Protein AF-A0A963PW07-F1 (afdb_monomer)

pLDDT: mean 88.19, std 9.07, range [43.84, 97.56]

Mean predicted aligned error: 6.06 Å

Secondary structure (DSSP, 8-state):
---SEE-HHHHHHHHTTSS-TT-TT--EEE--B-TTS-B--EE----S---TT-HHHHHHHHHHHHHHHHHHHHHHHHHSTT-TT-------SSPPPS-S-----SS---HHHHHTT---TT----------SS---

Foldseek 3Di:
DDFQKDDVLVVVCCVVVLDPVVQNQFIGG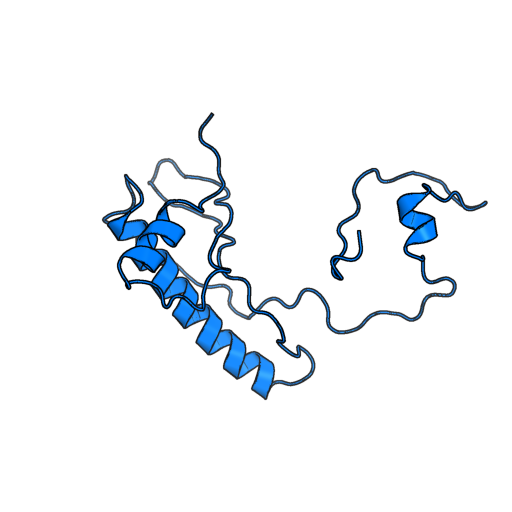FDDQDPVRDRDDTDGHDDPDQAPVDVVSQVVVFVVRVVVVVSSLVSCLVRPPSSVVPDDPDDPPGDDDPDHDDDPDPDDDDPCCVVVVNDDPPDPDDDPDDDDPVPPD

Sequence (137 aa):
MFSPFLKKPFAQAIRDGVIPAHLNTIAGTWGAIHDTGELTYMNLVHLAGCDGTDPDSMTRFEIEGRRQAMLAVEALRRYTPGCAGARLRNFGMTIGIRDTRKIDAAYNMTEHDVREQARFDDSVGIYPEFIDGYGVL

Radius of gyration: 19.1 Å; Cα contacts (8 Å, |Δi|>4): 123; chains: 1; bounding box: 45×34×46 Å

Solvent-accessible surface area (backbone atoms only — not comparable to full-atom values): 9035 Å² total; per-residue (Å²): 133,86,74,53,66,47,44,69,33,44,56,49,24,32,75,73,61,72,36,62,73,88,63,75,56,51,36,36,39,52,71,50,74,46,98,89,71,46,75,78,38,74,57,35,80,67,81,82,89,66,46,74,86,41,70,68,43,44,53,55,49,40,55,49,50,54,53,50,48,53,47,49,53,51,24,35,30,77,57,35,89,92,23,66,82,66,74,88,86,78,75,74,95,62,77,86,76,92,72,78,83,79,82,88,54,102,71,73,86,48,71,63,42,64,76,68,64,64,83,60,100,82,63,88,77,85,77,96,76,84,85,66,91,80,66,82,119

Structure (mmCIF, N/CA/C/O backbone):
data_AF-A0A963PW07-F1
#
_entry.id   AF-A0A963PW07-F1
#
loop_
_atom_site.group_PDB
_atom_site.id
_atom_site.type_symbol
_atom_site.label_atom_id
_atom_site.label_alt_id
_atom_site.label_comp_id
_atom_site.label_asym_id
_atom_site.label_entity_id
_atom_site.label_seq_id
_atom_site.pdbx_PDB_ins_code
_atom_site.Cartn_x
_atom_site.Cartn_y
_atom_site.Cartn_z
_atom_site.occupancy
_atom_site.B_iso_or_equiv
_atom_site.auth_seq_id
_atom_site.auth_comp_id
_atom_site.auth_asym_id
_atom_site.auth_atom_id
_atom_site.pdbx_PDB_model_num
ATOM 1 N N . MET A 1 1 ? 11.073 10.727 21.968 1.00 43.84 1 MET A N 1
ATOM 2 C CA . MET A 1 1 ? 10.468 10.981 20.643 1.00 43.84 1 MET A CA 1
ATOM 3 C C . MET A 1 1 ? 9.381 9.938 20.433 1.00 43.84 1 MET A C 1
ATOM 5 O O . MET A 1 1 ? 9.677 8.758 20.581 1.00 43.84 1 MET A O 1
ATOM 9 N N . PHE A 1 2 ? 8.126 10.338 20.214 1.00 64.00 2 PHE A N 1
ATOM 10 C CA . PHE A 1 2 ? 7.072 9.376 19.876 1.00 64.00 2 PHE A CA 1
ATOM 11 C C . PHE A 1 2 ? 7.374 8.803 18.490 1.00 64.00 2 PHE A C 1
ATOM 13 O O . PHE A 1 2 ? 7.652 9.560 17.565 1.00 64.00 2 PHE A O 1
ATOM 20 N N . SER A 1 3 ? 7.379 7.477 18.356 1.00 74.69 3 SER A N 1
ATOM 21 C CA . SER A 1 3 ? 7.538 6.861 17.040 1.00 74.69 3 SER A CA 1
ATOM 22 C C . SER A 1 3 ? 6.294 7.163 16.197 1.00 74.69 3 SER A C 1
ATOM 24 O O . SER A 1 3 ? 5.181 6.942 16.686 1.00 74.69 3 SER A O 1
ATOM 26 N N . PRO A 1 4 ? 6.449 7.618 14.942 1.00 80.50 4 PRO A N 1
ATOM 27 C CA . PRO A 1 4 ? 5.319 7.793 14.037 1.00 80.50 4 PRO A CA 1
ATOM 28 C C . PRO A 1 4 ? 4.731 6.452 13.570 1.00 80.50 4 PRO A C 1
ATOM 30 O O . PRO A 1 4 ? 3.681 6.428 12.935 1.00 80.50 4 PRO A O 1
ATOM 33 N N . PHE A 1 5 ? 5.390 5.327 13.869 1.00 86.12 5 PHE A N 1
ATOM 34 C CA . PHE A 1 5 ? 4.979 4.001 13.426 1.00 86.12 5 PHE A CA 1
ATOM 35 C C . PHE A 1 5 ? 3.949 3.354 14.367 1.00 86.12 5 PHE A C 1
ATOM 37 O O . PHE A 1 5 ? 4.190 3.111 15.552 1.00 86.12 5 PHE A O 1
ATOM 44 N N . LEU A 1 6 ? 2.794 3.019 13.803 1.00 87.50 6 LEU A N 1
ATOM 45 C CA . LEU A 1 6 ? 1.641 2.406 14.443 1.00 87.50 6 LEU A CA 1
ATOM 46 C C . LEU A 1 6 ? 1.596 0.915 14.102 1.00 87.50 6 LEU A C 1
ATOM 48 O O . LEU A 1 6 ? 1.244 0.515 12.995 1.00 87.50 6 LEU A O 1
ATOM 52 N N . LYS A 1 7 ? 1.921 0.086 15.096 1.00 91.31 7 LYS A N 1
ATOM 53 C CA . LYS A 1 7 ? 1.774 -1.381 15.034 1.00 91.31 7 LYS A CA 1
ATOM 54 C C . LYS A 1 7 ? 1.042 -1.948 16.243 1.00 91.31 7 LYS A C 1
ATOM 56 O O . LYS A 1 7 ? 0.215 -2.843 16.106 1.00 91.31 7 LYS A O 1
ATOM 61 N N . LYS A 1 8 ? 1.318 -1.412 17.438 1.00 92.25 8 LYS A N 1
ATOM 62 C CA . LYS A 1 8 ? 0.717 -1.883 18.698 1.00 92.25 8 LYS A CA 1
ATOM 63 C C . LYS A 1 8 ? -0.824 -1.848 18.687 1.00 92.25 8 LYS A C 1
ATOM 65 O O . LYS A 1 8 ? -1.396 -2.867 19.073 1.00 92.25 8 LYS A O 1
ATOM 70 N N . PRO A 1 9 ? -1.490 -0.770 18.214 1.00 93.31 9 PRO A N 1
ATOM 71 C CA . PRO A 1 9 ? -2.954 -0.713 18.175 1.00 93.31 9 PRO A CA 1
ATOM 72 C C . PRO A 1 9 ? -3.562 -1.805 17.289 1.00 93.31 9 PRO A C 1
ATOM 74 O O . PRO A 1 9 ? -4.477 -2.504 17.710 1.00 93.31 9 PRO A O 1
ATOM 77 N N . PHE A 1 10 ? -3.005 -2.017 16.094 1.00 95.12 10 PHE A N 1
ATOM 78 C CA . PHE A 1 10 ? -3.504 -3.024 15.152 1.00 95.12 10 PHE A CA 1
ATOM 79 C C . PHE A 1 10 ? -3.244 -4.450 15.639 1.00 95.12 10 PHE A C 1
ATOM 81 O O . PHE A 1 10 ? -4.120 -5.302 15.546 1.00 95.12 10 PHE A O 1
ATOM 88 N N . ALA A 1 11 ? -2.084 -4.703 16.252 1.00 94.44 11 ALA A N 1
ATOM 89 C CA . ALA A 1 11 ? -1.798 -5.998 16.861 1.00 94.44 11 ALA A CA 1
ATOM 90 C C . ALA A 1 11 ? -2.773 -6.331 18.006 1.00 94.44 11 ALA A C 1
ATOM 92 O O . ALA A 1 11 ? -3.157 -7.488 18.157 1.00 94.44 11 ALA A O 1
ATOM 93 N N . GLN A 1 12 ? -3.179 -5.338 18.807 1.00 95.19 12 GLN A N 1
ATOM 94 C CA . GLN A 1 12 ? -4.209 -5.529 19.834 1.00 95.19 12 GLN A CA 1
ATOM 95 C C . GLN A 1 12 ? -5.585 -5.768 19.206 1.00 95.19 12 GLN A C 1
ATOM 97 O O . GLN A 1 12 ? -6.268 -6.709 19.590 1.00 95.19 12 GLN A O 1
ATOM 102 N N . ALA A 1 13 ? -5.950 -4.989 1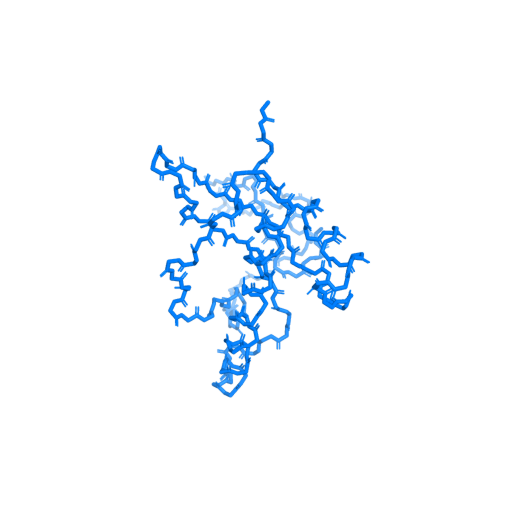8.188 1.00 96.19 13 ALA A N 1
ATOM 103 C CA . ALA A 1 13 ? -7.207 -5.161 17.468 1.00 96.19 13 ALA A CA 1
ATOM 104 C C . ALA A 1 13 ? -7.346 -6.553 16.826 1.00 96.19 13 ALA A C 1
ATOM 106 O O . ALA A 1 13 ? -8.444 -7.101 16.801 1.00 96.19 13 ALA A O 1
ATOM 107 N N . ILE A 1 14 ? -6.247 -7.144 16.345 1.00 96.19 14 ILE A N 1
ATOM 108 C CA . ILE A 1 14 ? -6.227 -8.532 15.860 1.00 96.19 14 ILE A CA 1
ATOM 109 C C . ILE A 1 14 ? -6.459 -9.522 17.008 1.00 96.19 14 ILE A C 1
ATOM 111 O O . ILE A 1 14 ? -7.287 -10.420 16.875 1.00 96.19 14 ILE A O 1
ATOM 115 N N . ARG A 1 15 ? -5.760 -9.359 18.143 1.00 96.38 15 ARG A N 1
ATOM 116 C CA . ARG A 1 15 ? -5.933 -10.233 19.321 1.00 96.38 15 ARG A CA 1
ATOM 117 C C . ARG A 1 15 ? -7.366 -10.228 19.847 1.00 96.38 15 ARG A C 1
ATOM 119 O O . ARG A 1 15 ? -7.868 -11.277 20.231 1.00 96.38 15 ARG A O 1
ATOM 126 N N . ASP A 1 16 ? -8.012 -9.069 19.817 1.00 96.94 16 ASP A N 1
ATOM 127 C CA . ASP A 1 16 ? -9.371 -8.880 20.326 1.00 96.94 16 ASP A CA 1
ATOM 128 C C . ASP A 1 16 ? -10.455 -9.193 19.275 1.00 96.94 16 ASP A C 1
ATOM 130 O O . ASP A 1 16 ? -11.642 -9.007 19.534 1.00 96.94 16 ASP A O 1
ATOM 134 N N . GLY A 1 17 ? -10.068 -9.636 18.072 1.00 95.12 17 GLY A N 1
ATOM 135 C CA . GLY A 1 17 ? -10.994 -10.009 16.998 1.00 95.12 17 GLY A CA 1
ATOM 136 C C . GLY A 1 17 ? -11.671 -8.835 16.281 1.00 95.12 17 GLY A C 1
ATOM 137 O O . GLY A 1 17 ? -12.570 -9.051 15.472 1.00 95.12 17 GLY A O 1
ATOM 138 N N . VAL A 1 18 ? -11.243 -7.595 16.535 1.00 95.31 18 VAL A N 1
ATOM 139 C CA . VAL A 1 18 ? -11.726 -6.397 15.825 1.00 95.31 18 VAL A CA 1
ATOM 140 C C . VAL A 1 18 ? -11.239 -6.397 14.376 1.00 95.31 18 VAL A C 1
ATOM 142 O O . VAL A 1 18 ? -11.984 -6.039 13.466 1.00 95.31 18 VAL A O 1
ATOM 145 N N . ILE A 1 19 ? -9.990 -6.813 14.157 1.00 95.94 19 ILE A N 1
ATOM 146 C CA . ILE A 1 19 ? -9.410 -7.015 12.828 1.00 95.94 19 ILE A CA 1
ATOM 147 C C . ILE A 1 19 ? -9.269 -8.525 12.590 1.00 95.94 19 ILE A C 1
ATOM 149 O O . ILE A 1 19 ? -8.676 -9.211 13.424 1.00 95.94 19 ILE A O 1
ATOM 153 N N . PRO A 1 20 ? -9.766 -9.065 11.461 1.00 94.44 20 PRO A N 1
ATOM 154 C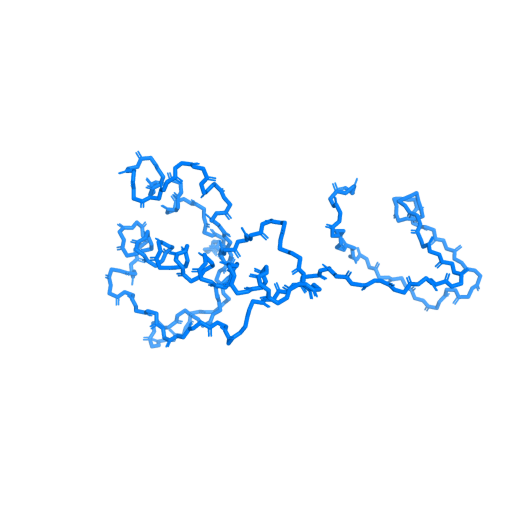 CA . PRO A 1 20 ? -9.535 -10.458 11.092 1.00 94.44 20 PRO A CA 1
ATOM 155 C C . PRO A 1 20 ? -8.044 -10.819 11.080 1.00 94.44 20 PRO A C 1
ATOM 157 O O . PRO A 1 20 ? -7.234 -10.095 10.508 1.00 94.44 20 PRO A O 1
ATOM 160 N N . ALA A 1 21 ? -7.682 -11.974 11.641 1.00 92.31 21 ALA A N 1
ATOM 161 C CA . ALA A 1 21 ? -6.281 -12.367 11.833 1.00 92.31 21 ALA A CA 1
ATOM 162 C C . ALA A 1 21 ? -5.446 -12.467 10.540 1.00 92.31 21 ALA A C 1
ATOM 164 O O . ALA A 1 21 ? -4.229 -12.304 10.586 1.00 92.31 21 ALA A O 1
ATOM 165 N N . HIS A 1 22 ? -6.087 -12.702 9.3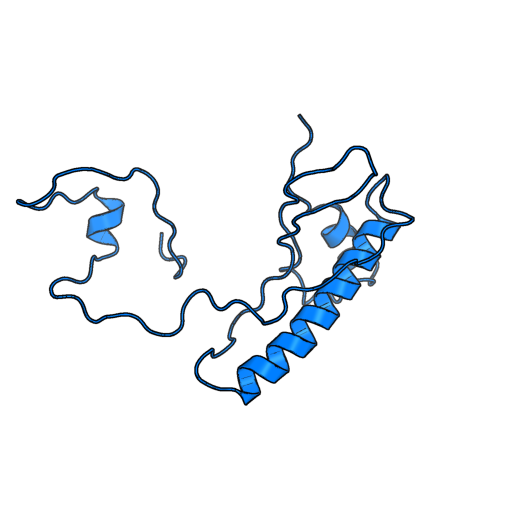90 1.00 90.69 22 HIS A N 1
ATOM 166 C CA . HIS A 1 22 ? -5.408 -12.739 8.092 1.00 90.69 22 HIS A CA 1
ATOM 167 C C . HIS A 1 22 ? -4.973 -11.348 7.591 1.00 90.69 22 HIS A C 1
ATOM 169 O O . HIS A 1 22 ? -4.137 -11.262 6.699 1.00 90.69 22 HIS A O 1
ATOM 175 N N . LEU A 1 23 ? -5.496 -10.257 8.165 1.00 89.81 23 LEU A N 1
ATOM 176 C CA . LEU A 1 23 ? -5.152 -8.873 7.812 1.00 89.81 23 LEU A CA 1
ATOM 177 C C . LEU A 1 23 ? -3.991 -8.356 8.666 1.00 89.81 23 LEU A C 1
ATOM 179 O O . LEU A 1 23 ? -4.080 -7.335 9.348 1.00 89.81 23 LEU A O 1
ATOM 183 N N . ASN A 1 24 ? -2.885 -9.091 8.647 1.00 84.50 24 ASN A N 1
ATOM 184 C CA . ASN A 1 24 ? -1.696 -8.790 9.445 1.00 84.50 24 ASN A CA 1
ATOM 185 C C . ASN A 1 24 ? -0.793 -7.699 8.831 1.00 84.50 24 ASN A C 1
ATOM 187 O O . ASN A 1 24 ? 0.225 -7.345 9.428 1.00 84.50 24 ASN A O 1
ATOM 191 N N . THR A 1 25 ? -1.174 -7.149 7.675 1.00 84.75 25 THR A N 1
ATOM 192 C CA . THR A 1 2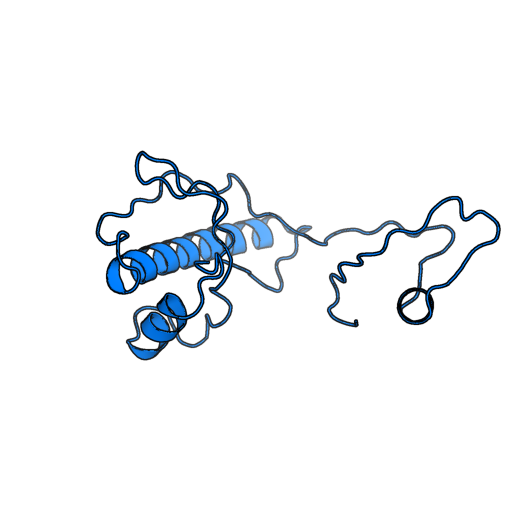5 ? -0.458 -6.081 6.962 1.00 84.75 25 THR A CA 1
ATOM 193 C C . THR A 1 25 ? -0.890 -4.673 7.373 1.00 84.75 25 THR A C 1
ATOM 195 O O . THR A 1 25 ? -0.261 -3.708 6.946 1.00 84.75 25 THR A O 1
ATOM 198 N N . ILE A 1 26 ? -1.929 -4.530 8.209 1.00 90.00 26 ILE A N 1
ATOM 199 C CA . ILE A 1 26 ? -2.393 -3.218 8.676 1.00 90.00 26 ILE A CA 1
ATOM 200 C C . ILE A 1 26 ? -1.425 -2.682 9.736 1.00 90.00 26 ILE A C 1
ATOM 202 O O . ILE A 1 26 ? -1.484 -3.041 10.914 1.00 90.00 26 ILE A O 1
ATOM 206 N N . ALA A 1 27 ? -0.512 -1.825 9.299 1.00 89.00 27 ALA A N 1
ATOM 207 C CA . ALA A 1 27 ? 0.451 -1.096 10.111 1.00 89.00 27 ALA A CA 1
ATOM 208 C C . ALA A 1 27 ? 1.047 0.033 9.269 1.00 89.00 27 ALA A C 1
ATOM 210 O O . ALA A 1 27 ? 1.011 -0.013 8.042 1.00 89.00 27 ALA A O 1
ATOM 211 N N . GLY A 1 28 ? 1.646 1.033 9.910 1.00 86.44 28 GLY A N 1
ATOM 212 C CA . GLY A 1 28 ? 2.367 2.054 9.159 1.00 86.44 28 GLY A CA 1
ATOM 213 C C . GLY A 1 28 ? 2.541 3.353 9.905 1.00 86.44 28 GLY A C 1
ATOM 214 O O . GLY A 1 28 ? 2.457 3.383 11.128 1.00 86.44 28 GLY A O 1
ATOM 215 N N . THR A 1 29 ? 2.828 4.425 9.182 1.00 84.62 29 THR A N 1
ATOM 216 C CA . THR A 1 29 ? 3.180 5.712 9.782 1.00 84.62 29 THR A CA 1
ATOM 217 C C . THR A 1 29 ? 2.063 6.735 9.652 1.00 84.62 29 THR A C 1
ATOM 219 O O . THR A 1 29 ? 1.284 6.724 8.693 1.00 84.62 29 THR A O 1
ATOM 222 N N . TRP A 1 30 ? 1.997 7.636 10.630 1.00 83.62 30 TRP A N 1
ATOM 223 C CA . TRP A 1 30 ? 1.318 8.918 10.474 1.00 83.62 30 TRP A CA 1
ATOM 224 C C . TRP A 1 30 ? 2.344 10.011 10.148 1.00 83.62 30 TRP A C 1
ATOM 226 O O . TRP A 1 30 ? 3.479 9.956 10.617 1.00 83.62 30 TRP A O 1
ATOM 236 N N . GLY A 1 31 ? 1.956 10.967 9.302 1.00 79.50 31 GLY A N 1
ATOM 237 C CA . GLY A 1 31 ? 2.825 12.048 8.836 1.00 79.50 31 GLY A CA 1
ATOM 238 C C . GLY A 1 31 ? 2.933 13.187 9.844 1.00 79.50 31 GLY A C 1
ATOM 239 O O . GLY A 1 31 ? 3.957 13.345 10.499 1.00 79.50 31 GLY A O 1
ATOM 240 N N . ALA A 1 32 ? 1.870 13.980 9.976 1.00 81.50 32 ALA A N 1
ATOM 241 C CA . ALA A 1 32 ? 1.811 15.100 10.908 1.00 81.50 32 ALA A CA 1
ATOM 242 C C . ALA A 1 32 ? 0.518 15.067 11.730 1.00 81.50 32 ALA A C 1
ATOM 244 O O . ALA A 1 32 ? -0.515 14.573 11.267 1.00 81.50 32 ALA A O 1
ATOM 245 N N . ILE A 1 33 ? 0.605 15.609 12.946 1.00 83.69 33 ILE A N 1
ATOM 246 C CA . ILE A 1 33 ? -0.540 15.960 13.784 1.00 83.69 33 ILE A CA 1
ATOM 247 C C . ILE A 1 33 ? -0.632 17.478 13.762 1.00 83.69 33 ILE A C 1
ATOM 249 O O . ILE A 1 33 ? 0.342 18.156 14.083 1.00 83.69 33 ILE A O 1
ATOM 253 N N . HIS A 1 34 ? -1.782 17.997 13.354 1.00 83.94 34 HIS A N 1
ATOM 254 C CA . HIS A 1 34 ? -2.062 19.423 13.433 1.00 83.94 34 HIS A CA 1
ATOM 255 C C . HIS A 1 34 ? -2.558 19.787 14.839 1.00 83.94 34 HIS A C 1
ATOM 257 O O . HIS A 1 34 ? -3.165 18.950 15.510 1.00 83.94 34 HIS A O 1
ATOM 263 N N . ASP A 1 35 ? -2.386 21.039 15.266 1.00 84.00 35 ASP A N 1
ATOM 264 C CA . ASP A 1 35 ? -2.829 21.512 16.592 1.00 84.00 35 ASP A CA 1
ATOM 265 C C . ASP A 1 35 ? -4.349 21.382 16.799 1.00 84.00 35 ASP A C 1
ATOM 267 O O . ASP A 1 35 ? -4.843 21.311 17.921 1.00 84.00 35 ASP A O 1
ATOM 271 N N . THR A 1 36 ? -5.101 21.284 15.701 1.00 84.94 36 THR A N 1
ATOM 272 C CA . THR A 1 36 ? -6.544 20.998 15.692 1.00 84.94 36 THR A CA 1
ATOM 273 C C . THR A 1 36 ? -6.881 19.522 15.954 1.00 84.94 36 THR A C 1
ATOM 275 O O . THR A 1 36 ? -8.057 19.166 16.000 1.00 84.94 36 THR A O 1
ATOM 278 N N . GLY A 1 37 ? -5.878 18.654 16.132 1.00 83.56 37 GLY A N 1
ATOM 279 C CA . GLY A 1 37 ? -6.024 17.218 16.396 1.00 83.56 37 GLY A CA 1
ATOM 280 C C . GLY A 1 37 ? -6.123 16.338 15.144 1.00 83.56 37 GLY A C 1
ATOM 281 O O . GLY A 1 37 ? -6.430 15.151 15.248 1.00 83.56 37 GLY A O 1
ATOM 282 N N . GLU A 1 38 ? -5.882 16.894 13.954 1.00 85.81 38 GLU A N 1
ATOM 283 C CA . GLU A 1 38 ? -5.978 16.166 12.685 1.00 85.81 38 GLU A CA 1
ATOM 284 C C . GLU A 1 38 ? -4.709 15.358 12.382 1.00 85.81 38 GLU A C 1
ATOM 286 O O . GLU A 1 38 ? -3.603 15.896 12.391 1.00 85.81 38 GLU A O 1
ATOM 291 N N . LEU A 1 39 ? -4.884 14.079 12.037 1.00 86.38 39 LEU A N 1
ATOM 292 C CA . LEU A 1 39 ? -3.848 13.209 11.471 1.00 86.38 39 LEU A CA 1
ATOM 293 C C . LEU A 1 39 ? -3.938 13.282 9.940 1.00 86.38 39 LEU A C 1
ATOM 295 O O . LEU A 1 39 ? -4.866 12.733 9.348 1.00 86.38 39 LEU A O 1
ATOM 299 N N . THR A 1 40 ? -3.011 13.985 9.289 1.00 80.00 40 THR A N 1
ATOM 300 C CA . THR A 1 40 ? -3.197 14.424 7.888 1.00 80.00 40 THR A CA 1
ATOM 301 C C . THR A 1 40 ? -2.711 13.436 6.828 1.00 80.00 40 THR A C 1
ATOM 303 O O . THR A 1 40 ? -3.122 13.527 5.673 1.00 80.00 40 THR A O 1
ATOM 306 N N . TYR A 1 41 ? -1.871 12.468 7.195 1.00 78.94 41 TYR A N 1
ATOM 307 C CA . TYR A 1 41 ? -1.325 11.482 6.263 1.00 78.94 41 TYR A CA 1
ATOM 308 C C . TYR A 1 41 ? -1.113 10.157 6.983 1.00 78.94 41 TYR A C 1
ATOM 310 O O . TYR A 1 41 ? -0.287 10.083 7.888 1.00 78.94 41 TYR A O 1
ATOM 318 N N . MET A 1 42 ? -1.871 9.122 6.622 1.00 86.88 42 MET A N 1
ATOM 319 C CA . MET A 1 42 ? -1.754 7.795 7.225 1.00 86.88 42 MET A CA 1
ATOM 320 C C . MET A 1 42 ? -1.572 6.748 6.133 1.00 86.88 42 MET A C 1
ATOM 322 O O . MET A 1 42 ? -2.465 6.538 5.314 1.00 86.88 42 MET A O 1
ATOM 326 N N . ASN A 1 43 ? -0.426 6.072 6.137 1.00 87.88 43 ASN A N 1
ATOM 327 C CA . ASN A 1 43 ? -0.131 4.993 5.200 1.00 87.88 43 ASN A CA 1
ATOM 328 C C . ASN A 1 43 ? -0.179 3.662 5.950 1.00 87.88 43 ASN A C 1
ATOM 330 O O . ASN A 1 43 ? 0.841 3.226 6.468 1.00 87.88 43 ASN A O 1
ATOM 334 N N . LEU A 1 44 ? -1.378 3.090 6.104 1.00 90.69 44 LEU A N 1
ATOM 335 C CA . LEU A 1 44 ? -1.628 1.961 7.019 1.00 90.69 44 LEU A CA 1
ATOM 336 C C . LEU A 1 44 ? -2.032 0.661 6.327 1.00 90.69 44 LEU A C 1
ATOM 338 O O . LEU A 1 44 ? -1.937 -0.401 6.931 1.00 90.69 44 LEU A O 1
ATOM 342 N N . VAL A 1 45 ? -2.587 0.757 5.120 1.00 91.69 45 VAL A N 1
ATOM 343 C CA . VAL A 1 45 ? -3.212 -0.368 4.422 1.00 91.69 45 VAL A CA 1
ATOM 344 C C . VAL A 1 45 ? -2.366 -0.701 3.208 1.00 91.69 45 VAL A C 1
ATOM 346 O O . VAL A 1 45 ? -2.172 0.135 2.327 1.00 91.69 45 VAL A O 1
ATOM 349 N N . HIS A 1 46 ? -1.883 -1.937 3.168 1.00 90.12 46 HIS A N 1
ATOM 350 C CA . HIS A 1 46 ? -1.164 -2.494 2.036 1.00 90.12 46 HIS A CA 1
ATOM 351 C C . HIS A 1 46 ? -1.901 -3.736 1.542 1.00 90.12 46 HIS A C 1
ATOM 353 O O . HIS A 1 46 ? -2.154 -4.663 2.317 1.00 90.12 46 HIS A O 1
ATOM 359 N N . LEU A 1 47 ? -2.217 -3.749 0.248 1.00 90.81 47 LEU A N 1
ATOM 360 C CA . LEU A 1 47 ? -2.889 -4.853 -0.423 1.00 90.81 47 LEU A CA 1
ATOM 361 C C . LEU A 1 47 ? -1.948 -5.446 -1.470 1.00 90.81 47 LEU A C 1
ATOM 363 O O . LEU A 1 47 ? -1.461 -4.727 -2.341 1.00 90.81 47 LEU A O 1
ATOM 367 N N . ALA A 1 48 ? -1.708 -6.751 -1.383 1.00 89.38 48 ALA A N 1
ATOM 368 C CA . ALA A 1 48 ? -0.881 -7.480 -2.336 1.00 89.38 48 ALA A CA 1
ATOM 369 C C . ALA A 1 48 ? -1.727 -8.049 -3.486 1.00 89.38 48 ALA A C 1
ATOM 371 O O . ALA A 1 48 ? -2.889 -8.398 -3.288 1.00 89.38 48 ALA A O 1
ATOM 372 N N . GLY A 1 49 ? -1.125 -8.189 -4.670 1.00 89.19 49 GLY A N 1
ATOM 373 C CA . GLY A 1 49 ? -1.740 -8.881 -5.810 1.00 89.19 49 GLY A CA 1
ATOM 374 C C . GLY A 1 49 ? -2.772 -8.069 -6.598 1.00 89.19 49 GLY A C 1
ATOM 375 O O . GLY A 1 49 ? -3.512 -8.645 -7.390 1.00 89.19 49 GLY A O 1
ATOM 376 N N . CYS A 1 50 ? -2.835 -6.750 -6.398 1.00 93.06 50 CYS A N 1
ATOM 377 C CA . CYS A 1 50 ? -3.668 -5.891 -7.231 1.00 93.06 50 CYS A CA 1
ATOM 378 C C . CYS A 1 50 ? -3.033 -5.718 -8.613 1.00 93.06 50 CYS A C 1
ATOM 380 O O . CYS A 1 50 ? -2.007 -5.052 -8.748 1.00 93.06 50 CYS A O 1
ATOM 382 N N . ASP A 1 51 ? -3.672 -6.268 -9.642 1.00 93.56 51 ASP A N 1
ATOM 383 C CA . ASP A 1 51 ? -3.319 -5.990 -11.031 1.00 93.56 51 ASP A CA 1
ATOM 384 C C . ASP A 1 51 ? -3.824 -4.591 -11.418 1.00 93.56 51 ASP A C 1
ATOM 386 O O . ASP A 1 51 ? -5.029 -4.361 -11.496 1.00 93.56 51 ASP A O 1
ATOM 390 N N . GLY A 1 52 ? -2.902 -3.644 -11.622 1.00 93.44 52 GLY A N 1
ATOM 391 C CA . GLY A 1 52 ? -3.211 -2.280 -12.074 1.00 93.44 52 GLY A CA 1
ATOM 392 C C . GLY A 1 52 ? -3.401 -2.146 -13.591 1.00 93.44 52 GLY A C 1
ATOM 393 O O . GLY A 1 52 ? -3.428 -1.031 -14.123 1.00 93.44 52 GLY A O 1
ATOM 394 N N . THR A 1 53 ? -3.453 -3.264 -14.312 1.00 94.06 53 THR A N 1
ATOM 395 C CA . THR A 1 53 ? -3.799 -3.336 -15.735 1.00 94.06 53 THR A CA 1
ATOM 396 C C . THR A 1 53 ? -5.233 -3.811 -15.973 1.00 94.06 53 THR A C 1
ATOM 398 O O . THR A 1 53 ? -5.781 -3.533 -17.039 1.00 94.06 53 THR A O 1
ATOM 401 N N . ASP A 1 54 ? -5.855 -4.422 -14.962 1.00 95.50 54 ASP A N 1
ATOM 402 C CA . ASP A 1 54 ? -7.240 -4.892 -14.969 1.00 95.50 54 ASP A CA 1
ATOM 403 C C . ASP A 1 54 ? -8.153 -3.939 -14.159 1.00 95.50 54 ASP A C 1
ATOM 405 O O . ASP A 1 54 ? -7.996 -3.818 -12.938 1.00 95.50 54 ASP A O 1
ATOM 409 N N . PRO A 1 55 ? -9.135 -3.263 -14.788 1.00 95.31 55 PRO A N 1
ATOM 410 C CA . PRO A 1 55 ? -10.057 -2.374 -14.079 1.00 95.31 55 PRO A CA 1
ATOM 411 C C . PRO A 1 55 ? -10.955 -3.102 -13.064 1.00 95.31 55 PRO A C 1
ATOM 413 O O . PRO A 1 55 ? -11.327 -2.508 -12.044 1.00 95.31 55 PRO A O 1
ATOM 416 N N . ASP A 1 56 ? -11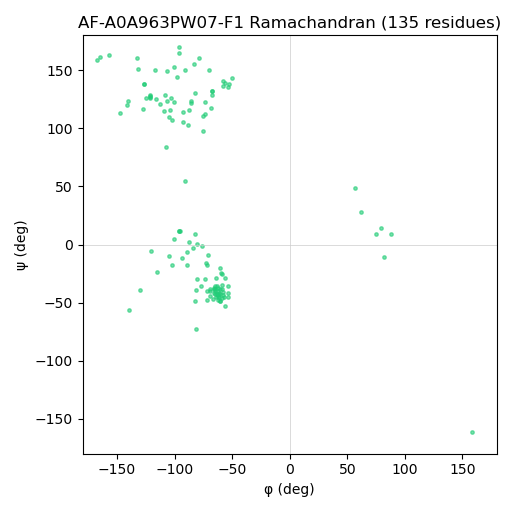.278 -4.380 -13.283 1.00 97.56 56 ASP A N 1
ATOM 417 C CA . ASP A 1 56 ? -12.082 -5.148 -12.331 1.00 97.56 56 ASP A CA 1
ATOM 418 C C . ASP A 1 56 ? -11.260 -5.463 -11.078 1.00 97.56 56 ASP A C 1
ATOM 420 O O . ASP A 1 56 ? -11.759 -5.358 -9.953 1.00 97.56 56 ASP A O 1
ATOM 424 N N . SER A 1 57 ? -9.977 -5.795 -11.252 1.00 96.31 57 SER A N 1
ATOM 425 C CA . SER A 1 57 ? -9.004 -5.899 -10.162 1.00 96.31 57 SER A CA 1
ATOM 426 C C . SER A 1 57 ? -8.920 -4.599 -9.375 1.00 96.31 57 SER A C 1
ATOM 428 O O . SER A 1 57 ? -9.168 -4.614 -8.167 1.00 96.31 57 SER A O 1
ATOM 430 N N . MET A 1 58 ? -8.691 -3.464 -10.039 1.00 95.81 58 MET A N 1
ATOM 431 C CA . MET A 1 58 ? -8.647 -2.166 -9.361 1.00 95.81 58 MET A CA 1
ATOM 432 C C . MET A 1 58 ? -9.908 -1.899 -8.530 1.00 95.81 58 MET A C 1
ATOM 434 O O . MET A 1 58 ? -9.809 -1.526 -7.363 1.00 95.81 58 MET A O 1
ATOM 438 N N . THR A 1 59 ? -11.089 -2.173 -9.088 1.00 96.69 59 THR A N 1
ATOM 439 C CA . THR A 1 59 ? -12.372 -1.978 -8.398 1.00 96.69 59 THR A CA 1
ATOM 440 C C . THR A 1 59 ? -12.486 -2.849 -7.144 1.00 96.69 59 THR A C 1
ATOM 442 O O . THR A 1 59 ? -12.835 -2.355 -6.067 1.00 96.69 59 THR A O 1
ATOM 445 N N . ARG A 1 60 ? -12.156 -4.146 -7.246 1.00 97.31 60 ARG A N 1
ATOM 446 C CA . ARG A 1 60 ? -12.174 -5.072 -6.098 1.00 97.31 60 ARG A CA 1
ATOM 447 C C . ARG A 1 60 ? -11.249 -4.592 -4.980 1.00 97.31 60 ARG A C 1
ATOM 449 O O . ARG A 1 60 ? -11.642 -4.577 -3.813 1.00 97.31 60 ARG A O 1
ATOM 456 N N . PHE A 1 61 ? -10.036 -4.184 -5.339 1.00 96.31 61 PHE A N 1
ATOM 457 C CA . PHE A 1 61 ? -9.028 -3.750 -4.380 1.00 96.31 61 PHE A CA 1
ATOM 458 C C . PHE A 1 61 ? -9.324 -2.370 -3.779 1.00 96.31 61 PHE A C 1
ATOM 460 O O . PHE A 1 61 ? -9.012 -2.146 -2.611 1.00 96.31 61 PHE A O 1
ATOM 467 N N . GLU A 1 62 ? -9.988 -1.465 -4.498 1.00 95.94 62 GLU A N 1
ATOM 468 C CA . GLU A 1 62 ? -10.477 -0.206 -3.923 1.00 95.94 62 GLU A CA 1
ATOM 469 C C . GLU A 1 62 ? -11.539 -0.435 -2.846 1.00 95.94 62 GLU A C 1
ATOM 471 O O . GLU A 1 62 ? -11.470 0.165 -1.767 1.00 95.94 62 GLU A O 1
ATOM 476 N N . ILE A 1 63 ? -12.501 -1.325 -3.109 1.00 96.56 63 ILE A N 1
ATOM 477 C CA . ILE A 1 63 ? -13.539 -1.693 -2.138 1.00 96.56 63 ILE A CA 1
ATOM 478 C C . ILE A 1 63 ? -12.893 -2.308 -0.892 1.00 96.56 63 ILE A C 1
ATOM 480 O O . ILE A 1 63 ? -13.177 -1.886 0.233 1.00 96.56 63 ILE A O 1
ATOM 484 N N . GLU A 1 64 ? -11.982 -3.263 -1.087 1.00 95.88 64 GLU A N 1
ATOM 485 C CA . GLU A 1 64 ? -11.289 -3.932 0.012 1.00 95.88 64 GLU A CA 1
ATOM 486 C C . GLU A 1 64 ? -10.395 -2.969 0.807 1.00 95.88 64 GLU A C 1
ATOM 488 O O . GLU A 1 64 ? -10.427 -2.962 2.038 1.00 95.88 64 GLU A O 1
ATOM 493 N N . GLY A 1 65 ? -9.659 -2.084 0.133 1.00 94.94 65 GLY A N 1
ATOM 494 C CA . GLY A 1 65 ? -8.818 -1.080 0.782 1.00 94.94 65 GLY A CA 1
ATOM 495 C C . GLY A 1 65 ? -9.616 -0.126 1.661 1.00 94.94 65 GLY A C 1
ATOM 496 O O . GLY A 1 65 ? -9.228 0.137 2.802 1.00 94.94 65 GLY A O 1
ATOM 497 N N . ARG A 1 66 ? -10.780 0.335 1.185 1.00 95.38 66 ARG A N 1
ATOM 498 C CA . ARG A 1 66 ? -11.693 1.169 1.984 1.00 95.38 66 ARG A CA 1
ATOM 499 C C . ARG A 1 66 ? -12.244 0.403 3.184 1.00 95.38 66 ARG A C 1
ATOM 501 O O . ARG A 1 66 ? -12.301 0.959 4.281 1.00 95.38 66 ARG A O 1
ATOM 508 N N . ARG A 1 67 ? -12.580 -0.882 3.020 1.00 95.69 67 ARG A N 1
ATOM 509 C CA . ARG A 1 67 ? -13.017 -1.750 4.125 1.00 95.69 67 ARG A CA 1
ATOM 510 C C . ARG A 1 67 ? -11.930 -1.891 5.198 1.00 95.69 67 ARG A C 1
ATOM 512 O O . ARG A 1 67 ? -12.215 -1.690 6.379 1.00 95.69 67 ARG A O 1
ATOM 519 N N . GLN A 1 68 ? -10.687 -2.181 4.809 1.00 95.88 68 GLN A N 1
ATOM 520 C CA . GLN A 1 68 ? -9.560 -2.296 5.744 1.00 95.88 68 GLN A CA 1
ATOM 521 C C . GLN A 1 68 ? -9.213 -0.967 6.417 1.00 95.88 68 GLN A C 1
ATOM 523 O O . GLN A 1 68 ? -8.910 -0.936 7.607 1.00 95.88 68 GLN A O 1
ATOM 528 N N . ALA A 1 69 ? -9.310 0.148 5.698 1.00 94.69 69 ALA A N 1
ATOM 529 C CA . ALA A 1 69 ? -9.074 1.465 6.272 1.00 94.69 69 ALA A CA 1
ATOM 530 C C . ALA A 1 69 ? -10.122 1.829 7.341 1.00 94.69 69 ALA A C 1
ATOM 532 O O . ALA A 1 69 ? -9.768 2.401 8.371 1.00 94.69 69 ALA A O 1
ATOM 533 N N . MET A 1 70 ? -11.387 1.426 7.171 1.00 95.94 70 MET A N 1
ATOM 534 C CA . MET A 1 70 ? -12.398 1.577 8.228 1.00 95.94 70 MET A CA 1
ATOM 535 C C . MET A 1 70 ? -12.082 0.730 9.467 1.00 95.94 70 MET A C 1
ATOM 537 O O . MET A 1 70 ? -12.242 1.212 10.588 1.00 95.94 70 MET A O 1
ATOM 541 N N . LEU A 1 71 ? -11.571 -0.493 9.285 1.00 96.06 71 LEU A N 1
ATOM 542 C CA . LEU A 1 71 ? -11.074 -1.313 10.397 1.00 96.06 71 LEU A CA 1
ATOM 543 C C . LEU A 1 71 ? -9.885 -0.655 11.108 1.00 96.06 71 LEU A C 1
ATOM 545 O O . LEU A 1 71 ? -9.812 -0.674 12.336 1.00 96.06 71 LEU A O 1
ATOM 549 N N . ALA A 1 72 ? -8.976 -0.034 10.353 1.00 94.75 72 ALA A N 1
ATOM 550 C CA . ALA A 1 72 ? -7.851 0.695 10.919 1.00 94.75 72 ALA A CA 1
ATOM 551 C C . ALA A 1 72 ? -8.328 1.881 11.773 1.00 94.75 72 ALA A C 1
ATOM 553 O O . ALA A 1 72 ? -7.871 2.035 12.904 1.00 94.75 72 ALA A O 1
ATOM 554 N N . VAL A 1 73 ? -9.291 2.675 11.290 1.00 94.44 73 VAL A N 1
ATOM 555 C CA . VAL A 1 73 ? -9.899 3.773 12.067 1.00 94.44 73 VAL A CA 1
ATOM 556 C C . VAL A 1 73 ? -10.526 3.254 13.362 1.00 94.44 73 VAL A C 1
ATOM 558 O O . VAL A 1 73 ? -10.332 3.851 14.420 1.00 94.44 73 VAL A O 1
ATOM 561 N N . GLU A 1 74 ? -11.237 2.129 13.306 1.00 96.06 74 GLU A N 1
ATOM 562 C CA . GLU A 1 74 ? -11.853 1.528 14.490 1.00 96.06 74 GLU A CA 1
ATOM 563 C C . GLU A 1 74 ? -10.811 1.036 15.506 1.00 96.06 74 GLU A C 1
ATOM 565 O O . GLU A 1 74 ? -10.941 1.284 16.706 1.00 96.06 74 GLU A O 1
ATOM 570 N N . ALA A 1 75 ? -9.728 0.413 15.038 1.00 95.50 75 ALA A N 1
ATOM 571 C CA . ALA A 1 75 ? -8.612 0.030 15.896 1.00 95.50 75 ALA A CA 1
ATOM 572 C C . ALA A 1 75 ? -7.958 1.252 16.563 1.00 95.50 75 ALA A C 1
ATOM 574 O O . ALA A 1 75 ? -7.657 1.217 17.756 1.00 95.50 75 ALA A O 1
ATOM 575 N N . LEU A 1 76 ? -7.778 2.356 15.832 1.00 93.62 76 LEU A N 1
ATOM 576 C CA . LEU A 1 76 ? -7.231 3.589 16.402 1.00 93.62 76 LEU A CA 1
ATOM 577 C C . LEU A 1 76 ? -8.146 4.162 17.486 1.00 93.62 76 LEU A C 1
ATOM 579 O O . LEU A 1 76 ? -7.656 4.530 18.549 1.00 93.62 76 LEU A O 1
ATOM 583 N N . ARG A 1 77 ? -9.466 4.180 17.269 1.00 95.06 77 ARG A N 1
ATOM 584 C CA . ARG A 1 77 ? -10.429 4.653 18.279 1.00 95.06 77 ARG A CA 1
ATOM 585 C C . ARG A 1 77 ? -10.352 3.879 19.586 1.00 95.06 77 ARG A C 1
ATOM 587 O O . ARG A 1 77 ? -10.453 4.480 20.652 1.00 95.06 77 ARG A O 1
ATOM 594 N N . ARG A 1 78 ? -10.183 2.560 19.504 1.00 96.12 78 ARG A N 1
ATOM 595 C CA . ARG A 1 78 ? -10.177 1.674 20.676 1.00 96.12 78 ARG A CA 1
ATOM 596 C C . ARG A 1 78 ? -8.839 1.646 21.401 1.00 96.12 78 ARG A C 1
ATOM 598 O O . ARG A 1 78 ? -8.816 1.578 22.625 1.00 96.12 78 ARG A O 1
ATOM 605 N N . TYR A 1 79 ? -7.736 1.669 20.654 1.00 94.75 79 TYR A N 1
ATOM 606 C CA . TYR A 1 79 ? -6.422 1.297 21.187 1.00 94.75 79 TYR A CA 1
ATOM 607 C C . TYR A 1 79 ? -5.366 2.402 21.099 1.00 94.75 79 TYR A C 1
ATOM 609 O O . TYR A 1 79 ? -4.267 2.223 21.627 1.00 94.75 79 TYR A O 1
ATOM 617 N N . THR A 1 80 ? -5.667 3.540 20.466 1.00 91.00 80 THR A N 1
ATOM 618 C CA . THR A 1 80 ? -4.749 4.684 20.391 1.00 91.00 80 THR A CA 1
ATOM 619 C C . THR A 1 80 ? -5.261 5.836 21.261 1.00 91.00 80 THR A C 1
ATOM 621 O O . THR A 1 80 ? -6.300 6.430 20.955 1.00 91.00 80 THR A O 1
ATOM 624 N N . PRO A 1 81 ? -4.538 6.211 22.332 1.00 88.94 81 PRO A N 1
ATOM 625 C CA . PRO A 1 81 ? -4.873 7.383 23.136 1.00 88.94 81 PRO A CA 1
ATOM 626 C C . PRO A 1 81 ? -5.017 8.647 22.278 1.00 88.94 81 PRO A C 1
ATOM 628 O O . PRO A 1 81 ? -4.242 8.871 21.352 1.00 88.94 81 PRO A O 1
ATOM 631 N N . GLY A 1 82 ? -6.032 9.463 22.569 1.00 89.12 82 GLY A N 1
ATOM 632 C CA . GLY A 1 82 ? -6.354 10.668 21.792 1.00 89.12 82 GLY A CA 1
ATOM 633 C C . GLY A 1 82 ? -7.173 10.418 20.519 1.00 89.12 82 GLY A C 1
ATOM 634 O O . GLY A 1 82 ? -7.713 11.365 19.959 1.00 89.12 82 GLY A O 1
ATOM 635 N N . CYS A 1 83 ? -7.351 9.162 20.092 1.00 91.50 83 CYS A N 1
ATOM 636 C CA . CYS A 1 83 ? -8.103 8.826 18.878 1.00 91.50 83 CYS A CA 1
ATOM 637 C C . CYS A 1 83 ? -9.542 8.352 19.132 1.00 91.50 83 CYS A C 1
ATOM 639 O O . CYS A 1 83 ? -10.221 7.998 18.173 1.00 91.50 83 CYS A O 1
ATOM 641 N N . ALA A 1 84 ? -10.049 8.358 20.371 1.00 92.88 84 ALA A N 1
ATOM 642 C CA . ALA A 1 84 ? -11.398 7.860 20.689 1.00 92.88 84 ALA A CA 1
ATOM 643 C C . ALA A 1 84 ? -12.507 8.514 19.837 1.00 92.88 84 ALA A C 1
ATOM 645 O O . ALA A 1 84 ? -13.455 7.852 19.423 1.00 92.88 84 ALA A O 1
ATOM 646 N N . GLY A 1 85 ? -12.352 9.805 19.522 1.00 91.12 85 GLY A N 1
ATOM 647 C CA . GLY A 1 85 ? -13.247 10.564 18.645 1.00 91.12 85 GLY A CA 1
ATOM 648 C C . GLY A 1 85 ? -12.788 10.665 17.187 1.00 91.12 85 GLY A C 1
ATOM 649 O O . GLY A 1 85 ? -13.335 11.485 16.455 1.00 91.12 85 GLY A O 1
ATOM 650 N N . ALA A 1 86 ? -11.783 9.894 16.754 1.00 90.94 86 ALA A N 1
ATOM 651 C CA . ALA A 1 86 ? -11.210 10.011 15.415 1.00 90.94 86 ALA A CA 1
ATOM 652 C C . ALA A 1 86 ? -12.279 9.800 14.338 1.00 90.94 86 ALA A C 1
ATOM 654 O O . ALA A 1 86 ? -13.102 8.884 14.415 1.00 90.94 86 ALA A O 1
ATOM 655 N N . ARG A 1 87 ? -12.273 10.639 13.304 1.00 90.69 87 ARG A N 1
ATOM 656 C CA . ARG A 1 87 ? -13.184 10.534 12.160 1.00 90.69 87 ARG A CA 1
ATOM 657 C C . ARG A 1 87 ? -12.356 10.526 10.894 1.00 90.69 87 ARG A C 1
ATOM 659 O O . ARG A 1 87 ? -11.400 11.284 10.767 1.00 90.69 87 ARG A O 1
ATOM 666 N N . LEU A 1 88 ? -12.740 9.666 9.963 1.00 92.31 88 LEU A N 1
ATOM 667 C CA . LEU A 1 88 ? -12.134 9.666 8.647 1.00 92.31 88 LEU A CA 1
ATOM 668 C C . LEU A 1 88 ? -12.651 10.877 7.866 1.00 92.31 88 LEU A C 1
ATOM 670 O O . LEU A 1 88 ? -13.861 11.023 7.699 1.00 92.31 88 LEU A O 1
ATOM 674 N N . ARG A 1 89 ? -11.737 11.730 7.399 1.00 91.56 89 ARG A N 1
ATOM 675 C CA . ARG A 1 89 ? -12.075 12.896 6.571 1.00 91.56 89 ARG A CA 1
ATOM 676 C C . ARG A 1 89 ? -12.254 12.523 5.103 1.00 91.56 89 ARG A C 1
ATOM 678 O O . ARG A 1 89 ? -13.234 12.932 4.496 1.00 91.56 89 ARG A O 1
ATOM 685 N N . ASN A 1 90 ? -11.305 11.780 4.538 1.00 89.50 90 ASN A N 1
ATOM 686 C CA . ASN A 1 90 ? -11.368 11.311 3.159 1.00 89.50 90 ASN A CA 1
ATOM 687 C C . ASN A 1 90 ? -10.485 10.073 2.952 1.00 89.50 90 ASN A C 1
ATOM 689 O O . ASN A 1 90 ? -9.581 9.815 3.748 1.00 89.50 90 ASN A O 1
ATOM 693 N N . PHE A 1 91 ? -10.724 9.352 1.859 1.00 89.56 91 PHE A N 1
ATOM 694 C CA . PHE A 1 91 ? -9.787 8.366 1.318 1.00 89.56 91 PHE A CA 1
ATOM 695 C C . PHE A 1 91 ? -8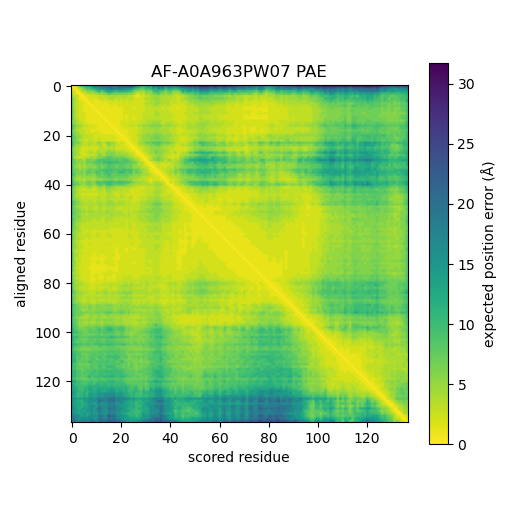.932 8.986 0.205 1.00 89.56 91 PHE A C 1
ATOM 697 O O . PHE A 1 91 ? -9.230 10.072 -0.294 1.00 89.56 91 PHE A O 1
ATOM 704 N N . GLY A 1 92 ? -7.901 8.262 -0.236 1.00 87.00 92 GLY A N 1
ATOM 705 C CA . GLY A 1 92 ? -7.376 8.475 -1.584 1.00 87.00 92 GLY A CA 1
ATOM 706 C C . GLY A 1 92 ? -8.489 8.252 -2.613 1.00 87.00 92 GLY A C 1
ATOM 707 O O . GLY A 1 92 ? -9.320 7.357 -2.442 1.00 87.00 92 GLY A O 1
ATOM 708 N N . MET A 1 93 ? -8.530 9.085 -3.655 1.00 89.56 93 MET A N 1
ATOM 709 C CA . MET A 1 93 ? -9.584 9.014 -4.676 1.00 89.56 93 MET A CA 1
ATOM 710 C C . MET A 1 93 ? -9.562 7.682 -5.432 1.00 89.56 93 MET A C 1
ATOM 712 O O . MET A 1 93 ? -10.624 7.148 -5.741 1.00 89.56 93 MET A O 1
ATOM 716 N N . THR A 1 94 ? -8.364 7.141 -5.656 1.00 90.94 94 THR A N 1
ATOM 717 C CA . THR A 1 94 ? -8.109 5.851 -6.300 1.00 90.94 94 THR A CA 1
ATOM 718 C C . THR A 1 94 ? -7.096 5.040 -5.501 1.00 90.94 94 THR A C 1
ATOM 720 O O . THR A 1 94 ? -6.335 5.587 -4.691 1.00 90.94 94 THR A O 1
ATOM 723 N N . ILE A 1 95 ? -7.068 3.727 -5.728 1.00 92.38 95 ILE A N 1
ATOM 724 C CA . ILE A 1 95 ? -5.979 2.893 -5.216 1.00 92.38 95 ILE A CA 1
ATOM 725 C C . ILE A 1 95 ? -4.661 3.240 -5.923 1.00 92.38 95 ILE A C 1
ATOM 727 O O . ILE A 1 95 ? -4.591 3.341 -7.147 1.00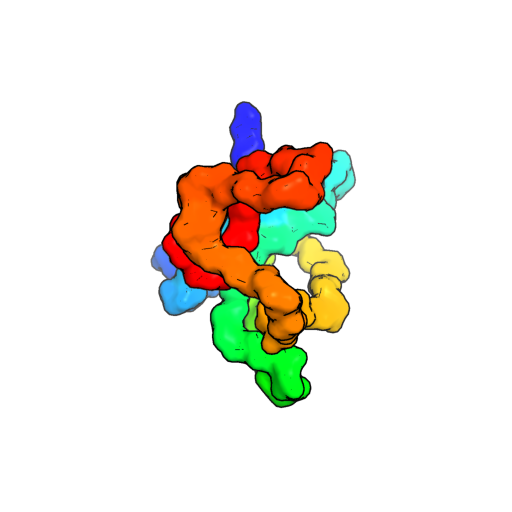 92.38 95 ILE A O 1
ATOM 731 N N . GLY A 1 96 ? -3.598 3.424 -5.139 1.00 91.06 96 GLY A N 1
ATOM 732 C CA . GLY A 1 96 ? -2.250 3.616 -5.666 1.00 91.06 96 GLY A CA 1
ATOM 733 C C . GLY A 1 96 ? -1.570 2.276 -5.924 1.00 91.06 96 GLY A C 1
ATOM 734 O O . GLY A 1 96 ? -1.415 1.483 -4.995 1.00 91.06 96 GLY A O 1
ATOM 735 N N . ILE A 1 97 ? -1.123 2.043 -7.160 1.00 90.69 97 ILE A N 1
ATOM 736 C CA . ILE A 1 97 ? -0.323 0.868 -7.518 1.00 90.69 97 ILE A CA 1
ATOM 737 C C . ILE A 1 97 ? 1.137 1.283 -7.669 1.00 90.69 97 ILE A C 1
ATOM 739 O O . ILE A 1 97 ? 1.447 2.222 -8.397 1.00 90.69 97 ILE A O 1
ATOM 743 N N . ARG A 1 98 ? 2.031 0.591 -6.954 1.00 86.62 98 ARG A N 1
ATOM 744 C CA . ARG A 1 98 ? 3.474 0.878 -6.982 1.00 86.62 98 ARG A CA 1
ATOM 745 C C . ARG A 1 98 ? 4.160 0.352 -8.235 1.00 86.62 98 ARG A C 1
ATOM 747 O O . ARG A 1 98 ? 5.078 0.995 -8.723 1.00 86.62 98 ARG A O 1
ATOM 754 N N . ASP A 1 99 ? 3.723 -0.801 -8.729 1.00 84.38 99 ASP A N 1
ATOM 755 C CA . ASP A 1 99 ? 4.369 -1.484 -9.840 1.00 84.38 99 ASP A CA 1
ATOM 756 C C . ASP A 1 99 ? 3.314 -2.092 -10.771 1.00 84.38 99 ASP A C 1
ATOM 758 O O . ASP A 1 99 ? 2.442 -2.833 -10.321 1.00 84.38 99 ASP A O 1
ATOM 762 N N . THR A 1 100 ? 3.347 -1.725 -12.054 1.00 86.19 100 THR A N 1
ATOM 763 C CA . THR A 1 100 ? 2.414 -2.253 -13.070 1.00 86.19 100 THR A CA 1
ATOM 764 C C . THR A 1 100 ? 3.125 -2.526 -14.385 1.00 86.19 100 THR A C 1
ATOM 766 O O . THR A 1 100 ? 3.074 -3.637 -14.898 1.00 86.19 100 THR A O 1
ATOM 769 N N . ARG A 1 101 ? 3.778 -1.504 -14.947 1.00 86.75 101 ARG A N 1
ATOM 770 C CA . ARG A 1 101 ? 4.568 -1.586 -16.173 1.00 86.75 101 ARG A CA 1
ATOM 771 C C . ARG A 1 101 ? 5.951 -1.026 -15.889 1.00 86.75 101 ARG A C 1
ATOM 773 O O . ARG A 1 101 ? 6.071 0.027 -15.263 1.00 86.75 101 ARG A O 1
ATOM 780 N N . LYS A 1 102 ? 6.969 -1.704 -16.406 1.00 85.94 102 LYS A N 1
ATOM 781 C CA . LYS A 1 102 ? 8.353 -1.232 -16.419 1.00 85.94 102 LYS A CA 1
ATOM 782 C C . LYS A 1 102 ? 8.797 -1.058 -17.855 1.00 85.94 102 LYS A C 1
ATOM 784 O O . LYS A 1 102 ? 8.304 -1.746 -18.747 1.00 85.94 102 LYS A O 1
ATOM 789 N N . ILE A 1 103 ? 9.700 -0.113 -18.059 1.00 91.31 103 ILE A N 1
ATOM 790 C CA . ILE A 1 103 ? 10.410 -0.014 -19.326 1.00 91.31 103 ILE A CA 1
ATOM 791 C C . ILE A 1 103 ? 11.372 -1.194 -19.444 1.00 91.31 103 ILE A C 1
ATOM 793 O O . ILE A 1 103 ? 11.889 -1.669 -18.434 1.00 91.31 103 ILE A O 1
ATOM 797 N N . ASP A 1 104 ? 11.622 -1.624 -20.673 1.00 93.19 104 ASP A N 1
ATOM 798 C CA . ASP A 1 104 ? 12.815 -2.400 -20.979 1.00 93.19 104 ASP A CA 1
ATOM 799 C C . ASP A 1 104 ? 13.921 -1.401 -21.327 1.00 93.19 104 ASP A C 1
ATOM 801 O O . ASP A 1 104 ? 13.874 -0.742 -22.370 1.00 93.19 104 ASP A O 1
ATOM 805 N N . ALA A 1 105 ? 14.829 -1.166 -20.380 1.00 92.81 105 ALA A N 1
ATOM 806 C CA . ALA A 1 105 ? 15.899 -0.197 -20.558 1.00 92.81 105 ALA A CA 1
ATOM 807 C C . ALA A 1 105 ? 17.028 -0.789 -21.415 1.00 92.81 105 ALA A C 1
ATOM 809 O O . ALA A 1 105 ? 17.199 -2.001 -21.494 1.00 92.81 105 ALA A O 1
ATOM 810 N N . ALA A 1 106 ? 17.867 0.072 -22.002 1.00 92.69 106 ALA A N 1
ATOM 811 C CA . ALA A 1 106 ? 19.077 -0.376 -22.705 1.00 92.69 106 ALA A CA 1
ATOM 812 C C . ALA A 1 106 ? 19.994 -1.226 -21.803 1.00 92.69 106 ALA A C 1
ATOM 814 O O . ALA A 1 106 ? 20.709 -2.106 -22.277 1.00 92.69 106 ALA A O 1
ATOM 815 N N . TYR A 1 107 ? 19.936 -0.963 -20.498 1.00 92.31 107 TYR A N 1
ATOM 816 C CA . TYR A 1 107 ? 20.518 -1.788 -19.461 1.00 92.31 107 TYR A CA 1
ATOM 817 C C . TYR A 1 107 ? 19.572 -1.823 -18.257 1.00 92.31 107 TYR A C 1
ATOM 819 O O . TYR A 1 107 ? 19.248 -0.782 -17.681 1.00 92.31 107 TYR A O 1
ATOM 827 N N . ASN A 1 108 ? 19.122 -3.021 -17.890 1.00 90.50 108 ASN A N 1
ATOM 828 C CA . ASN A 1 108 ? 18.328 -3.248 -16.689 1.00 90.50 108 ASN A CA 1
ATOM 829 C C . ASN A 1 108 ? 19.281 -3.624 -15.549 1.00 90.50 108 ASN A C 1
ATOM 831 O O . ASN A 1 108 ? 19.915 -4.677 -15.603 1.00 90.50 108 ASN A O 1
ATOM 835 N N . MET A 1 109 ? 19.378 -2.766 -14.532 1.00 88.12 109 MET A N 1
ATOM 836 C CA . MET A 1 109 ? 20.208 -3.029 -13.354 1.00 88.12 109 MET A CA 1
ATOM 837 C C . MET A 1 109 ? 19.819 -4.345 -12.679 1.00 88.12 109 MET A C 1
ATOM 839 O O . MET A 1 109 ? 18.634 -4.647 -12.511 1.00 88.12 109 MET A O 1
ATOM 843 N N . THR A 1 110 ? 20.824 -5.100 -12.250 1.00 87.81 110 THR A N 1
ATOM 844 C CA . THR A 1 110 ? 20.645 -6.361 -11.532 1.00 87.81 110 THR A CA 1
ATOM 845 C C . THR A 1 110 ? 20.730 -6.163 -10.020 1.00 87.81 110 THR A C 1
ATOM 847 O O . THR A 1 110 ? 21.230 -5.155 -9.522 1.00 87.81 110 THR A O 1
ATOM 850 N N . GLU A 1 111 ? 20.275 -7.165 -9.267 1.00 85.94 111 GLU A N 1
ATOM 851 C CA . GLU A 1 111 ? 20.466 -7.218 -7.814 1.00 85.94 111 GLU A CA 1
ATOM 852 C C . GLU A 1 111 ? 21.947 -7.075 -7.429 1.00 85.94 111 GLU A C 1
ATOM 854 O O . GLU A 1 111 ? 22.277 -6.357 -6.487 1.00 85.94 111 GLU A O 1
ATOM 859 N N . HIS A 1 112 ? 22.839 -7.730 -8.177 1.00 88.19 112 HIS A N 1
ATOM 860 C CA . HIS A 1 112 ? 24.275 -7.682 -7.926 1.00 88.19 112 HIS A CA 1
ATOM 861 C C . HIS A 1 112 ? 24.821 -6.261 -8.072 1.00 88.19 112 HIS A C 1
ATOM 863 O O . HIS A 1 112 ? 25.556 -5.803 -7.201 1.00 88.19 112 HIS A O 1
ATOM 869 N N . ASP A 1 113 ? 24.394 -5.537 -9.110 1.00 88.94 113 ASP A N 1
ATOM 870 C CA . ASP A 1 113 ? 24.827 -4.156 -9.334 1.00 88.94 113 ASP A CA 1
ATOM 871 C C . ASP A 1 113 ? 24.439 -3.247 -8.164 1.00 88.94 113 ASP A C 1
ATOM 873 O O . ASP A 1 113 ? 25.213 -2.382 -7.755 1.00 88.94 113 ASP A O 1
ATOM 877 N N . VAL A 1 114 ? 23.254 -3.464 -7.586 1.00 86.44 114 VAL A N 1
ATOM 878 C CA . VAL A 1 114 ? 22.792 -2.696 -6.425 1.00 86.44 114 VAL A CA 1
ATOM 879 C C . VAL A 1 114 ? 23.558 -3.088 -5.160 1.00 86.44 114 VAL A C 1
ATOM 881 O O . VAL A 1 114 ? 24.032 -2.208 -4.439 1.00 86.44 114 VAL A O 1
ATOM 884 N N . ARG A 1 115 ? 23.706 -4.390 -4.880 1.00 83.81 115 ARG A N 1
ATOM 885 C CA . ARG A 1 115 ? 24.368 -4.885 -3.657 1.00 83.81 115 ARG A CA 1
ATOM 886 C C . ARG A 1 115 ? 25.858 -4.551 -3.613 1.00 83.81 115 ARG A C 1
ATOM 888 O O . ARG A 1 115 ? 26.361 -4.184 -2.553 1.00 83.81 115 ARG A O 1
ATOM 895 N N . GLU A 1 116 ? 26.537 -4.623 -4.753 1.00 88.12 116 GLU A N 1
ATOM 896 C CA . GLU A 1 116 ? 27.978 -4.374 -4.870 1.00 88.12 116 GLU A CA 1
ATOM 897 C C . GLU A 1 116 ? 28.320 -2.937 -5.291 1.00 88.12 116 GLU A C 1
ATOM 899 O O . GLU A 1 116 ? 29.473 -2.636 -5.593 1.00 88.12 116 GLU A O 1
ATOM 904 N N . GLN A 1 117 ? 27.343 -2.023 -5.267 1.00 88.44 117 GLN A N 1
ATOM 905 C CA . GLN A 1 117 ? 27.557 -0.594 -5.528 1.00 88.44 117 GLN A CA 1
ATOM 906 C C . GLN A 1 117 ? 28.208 -0.332 -6.900 1.00 88.44 117 GLN A C 1
ATOM 908 O O . GLN A 1 117 ? 29.199 0.403 -6.998 1.00 88.44 117 GLN A O 1
ATOM 913 N N . ALA A 1 118 ? 27.665 -0.949 -7.954 1.00 87.94 118 ALA A N 1
ATOM 914 C CA . ALA A 1 118 ? 28.183 -0.839 -9.313 1.00 87.94 118 ALA A CA 1
ATOM 915 C C . ALA A 1 118 ? 28.402 0.619 -9.738 1.00 87.94 118 ALA A C 1
ATOM 917 O O . ALA A 1 118 ? 27.634 1.526 -9.404 1.00 87.94 118 ALA A O 1
ATOM 918 N N . ARG A 1 119 ? 29.473 0.835 -10.505 1.00 90.25 119 ARG A N 1
ATOM 919 C CA . ARG A 1 119 ? 29.815 2.125 -11.104 1.00 90.25 119 ARG A CA 1
ATOM 920 C C . ARG A 1 119 ? 29.962 1.945 -12.601 1.00 90.25 119 ARG A C 1
ATOM 922 O O . ARG A 1 119 ? 30.744 1.111 -13.046 1.00 90.25 119 ARG A O 1
ATOM 929 N N . PHE A 1 120 ? 29.225 2.751 -13.345 1.00 90.81 120 PHE A N 1
ATOM 930 C CA . PHE A 1 120 ? 29.250 2.775 -14.802 1.00 90.81 120 PHE A CA 1
ATOM 931 C C . PHE A 1 120 ? 30.113 3.943 -15.288 1.00 90.81 120 PHE A C 1
ATOM 933 O O . PHE A 1 120 ? 30.238 4.947 -14.579 1.00 90.81 120 PHE A O 1
ATOM 940 N N . ASP A 1 121 ? 30.699 3.833 -16.480 1.00 93.88 121 ASP A N 1
ATOM 941 C CA . ASP A 1 121 ? 31.629 4.837 -17.028 1.00 93.88 121 ASP A CA 1
ATOM 942 C C . ASP A 1 121 ? 31.004 6.239 -17.165 1.00 93.88 121 ASP A C 1
ATOM 944 O O . ASP A 1 121 ? 31.703 7.250 -17.114 1.00 93.88 121 ASP A O 1
ATOM 948 N N . ASP A 1 122 ? 29.681 6.308 -17.298 1.00 93.31 122 ASP A N 1
ATOM 949 C CA . ASP A 1 122 ? 28.876 7.5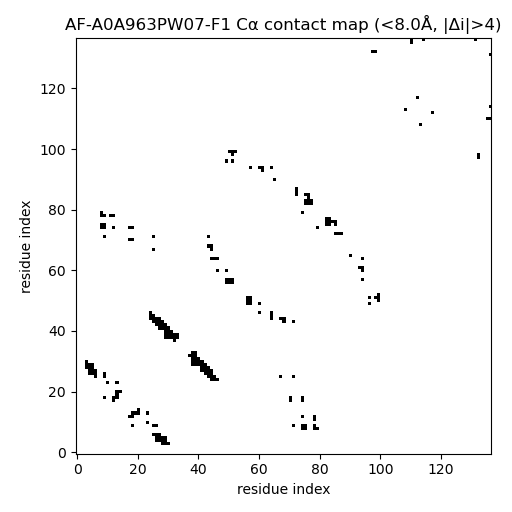24 -17.417 1.00 93.31 122 ASP A CA 1
ATOM 950 C C . ASP A 1 122 ? 28.264 7.996 -16.082 1.00 93.31 122 ASP A C 1
ATOM 952 O O . ASP A 1 122 ? 27.418 8.894 -16.054 1.00 93.31 122 ASP A O 1
ATOM 956 N N . SER A 1 123 ? 28.700 7.436 -14.950 1.00 91.69 123 SER A N 1
ATOM 957 C CA . SER A 1 123 ? 28.186 7.806 -13.626 1.00 91.69 123 SER A CA 1
ATOM 958 C C . SER A 1 123 ? 28.590 9.232 -13.234 1.00 91.69 123 SER A C 1
ATOM 960 O O . SER A 1 123 ? 29.765 9.522 -13.014 1.00 91.69 123 SER A O 1
ATOM 962 N N . VAL A 1 124 ? 27.606 10.118 -13.051 1.00 91.75 124 VAL A N 1
ATOM 963 C CA . VAL A 1 124 ? 27.822 11.519 -12.618 1.00 91.75 124 VAL A CA 1
ATOM 964 C C . VAL A 1 124 ? 27.455 11.788 -11.153 1.00 91.75 124 VAL A C 1
ATOM 966 O O . VAL A 1 124 ? 27.754 12.855 -10.620 1.00 91.75 124 VAL A O 1
ATOM 969 N N . GLY A 1 125 ? 26.810 10.832 -10.484 1.00 88.62 125 GLY A N 1
ATOM 970 C CA . GLY A 1 125 ? 26.392 10.934 -9.089 1.00 88.62 125 GLY A CA 1
ATOM 971 C C . GLY A 1 125 ? 25.955 9.580 -8.537 1.00 88.62 125 GLY A C 1
ATOM 972 O O . GLY A 1 125 ? 25.627 8.675 -9.298 1.00 88.62 125 GLY A O 1
ATOM 973 N N . ILE A 1 126 ? 25.969 9.442 -7.211 1.00 83.00 126 ILE A N 1
ATOM 974 C CA . ILE A 1 126 ? 25.570 8.215 -6.509 1.00 83.00 126 ILE A CA 1
ATOM 975 C C . ILE A 1 126 ? 24.426 8.564 -5.562 1.00 83.00 126 ILE A C 1
ATOM 977 O O . ILE A 1 126 ? 24.544 9.498 -4.766 1.00 83.00 126 ILE A O 1
ATOM 981 N N . TYR A 1 127 ? 23.330 7.813 -5.648 1.00 79.75 127 TYR A N 1
ATOM 982 C CA . TYR A 1 127 ? 22.190 7.948 -4.749 1.00 79.75 127 TYR A CA 1
ATOM 983 C C . TYR A 1 127 ? 22.255 6.846 -3.673 1.00 79.75 127 TYR A C 1
ATOM 985 O O . TYR A 1 127 ? 22.330 5.673 -4.030 1.00 79.75 127 TYR A O 1
ATOM 993 N N . PRO A 1 128 ? 22.282 7.189 -2.370 1.00 73.31 128 PRO A N 1
ATOM 994 C CA . PRO A 1 128 ? 22.611 6.240 -1.301 1.00 73.31 128 PRO A CA 1
ATOM 995 C C . PRO A 1 128 ? 21.432 5.382 -0.817 1.00 73.31 128 PRO A C 1
ATOM 997 O O . PRO A 1 128 ? 21.624 4.541 0.058 1.00 73.31 128 PRO A O 1
ATOM 1000 N N . GLU A 1 129 ? 20.220 5.598 -1.331 1.00 70.50 129 GLU A N 1
ATOM 1001 C CA . GLU A 1 129 ? 19.015 4.895 -0.886 1.00 70.50 129 GLU A CA 1
ATOM 1002 C C . GLU A 1 129 ? 18.364 4.157 -2.057 1.00 70.50 129 GLU A C 1
ATOM 1004 O O . GLU A 1 129 ? 18.079 4.743 -3.097 1.00 70.50 129 GLU A O 1
ATOM 1009 N N . PHE A 1 130 ? 18.110 2.861 -1.893 1.00 70.00 130 PHE A N 1
ATOM 1010 C CA . PHE A 1 130 ? 17.406 2.059 -2.887 1.00 70.00 130 PHE A CA 1
ATOM 1011 C C . PHE A 1 130 ? 16.150 1.461 -2.258 1.00 70.00 130 PHE A C 1
ATOM 1013 O O . PHE A 1 130 ? 16.211 0.838 -1.199 1.00 70.00 130 PHE A O 1
ATOM 1020 N N . ILE A 1 131 ? 15.005 1.652 -2.915 1.00 67.12 131 ILE A N 1
ATOM 1021 C CA . ILE A 1 131 ? 13.740 1.024 -2.531 1.00 67.12 131 ILE A CA 1
ATOM 1022 C C . ILE A 1 131 ? 13.476 -0.102 -3.521 1.00 67.12 131 ILE A C 1
ATOM 1024 O O . ILE A 1 131 ? 13.153 0.152 -4.681 1.00 67.12 131 ILE A O 1
ATOM 1028 N N . ASP A 1 132 ? 13.591 -1.341 -3.052 1.00 70.00 132 ASP A N 1
ATOM 1029 C CA . ASP A 1 132 ? 13.263 -2.510 -3.856 1.00 70.00 132 ASP A CA 1
ATOM 1030 C C . ASP A 1 132 ? 11.775 -2.860 -3.743 1.00 70.00 132 ASP A C 1
ATOM 1032 O O . ASP A 1 132 ? 11.274 -3.229 -2.680 1.00 70.00 132 ASP A O 1
ATOM 1036 N N . GLY A 1 133 ? 11.061 -2.758 -4.864 1.00 64.44 133 GLY A N 1
ATOM 1037 C CA . GLY A 1 133 ? 9.663 -3.172 -4.964 1.00 64.44 133 GLY A CA 1
ATOM 1038 C C . GLY A 1 133 ? 9.460 -4.691 -4.957 1.00 64.44 133 GLY A C 1
ATOM 1039 O O . GLY A 1 133 ? 8.343 -5.135 -4.698 1.00 64.44 133 GLY A O 1
ATOM 1040 N N . TYR A 1 134 ? 10.508 -5.477 -5.218 1.00 65.38 134 TYR A N 1
ATOM 1041 C CA . TYR A 1 134 ? 10.454 -6.939 -5.244 1.00 65.38 134 TYR A CA 1
ATOM 1042 C C . TYR A 1 134 ? 10.838 -7.595 -3.914 1.00 65.38 134 TYR A C 1
ATOM 1044 O O . TYR A 1 134 ? 10.589 -8.788 -3.744 1.00 65.38 134 TYR A O 1
ATOM 1052 N N . GLY A 1 135 ? 11.403 -6.838 -2.966 1.00 63.00 135 GLY A N 1
ATOM 1053 C CA . GLY A 1 135 ? 11.855 -7.373 -1.677 1.00 63.00 135 GLY A CA 1
ATOM 1054 C C . GLY A 1 135 ? 12.964 -8.423 -1.810 1.00 63.00 135 GLY A C 1
ATOM 1055 O O . GLY A 1 135 ? 13.048 -9.336 -0.993 1.00 63.00 135 GLY A O 1
ATOM 1056 N N . VAL A 1 136 ? 13.755 -8.323 -2.875 1.00 63.03 136 VAL A N 1
ATOM 1057 C CA . VAL A 1 136 ? 14.923 -9.151 -3.168 1.00 63.03 136 VAL A CA 1
ATOM 1058 C C . VAL A 1 136 ? 16.130 -8.661 -2.369 1.00 63.03 136 VAL A C 1
ATOM 1060 O O . VAL A 1 136 ? 16.962 -9.484 -1.999 1.00 63.03 136 VAL A O 1
ATOM 1063 N N . LEU A 1 137 ? 16.210 -7.358 -2.058 1.00 52.81 137 LEU A N 1
ATOM 1064 C CA . LEU A 1 137 ? 17.275 -6.770 -1.233 1.00 52.81 137 LEU A CA 1
ATOM 1065 C C . LEU A 1 137 ? 17.167 -7.043 0.269 1.00 52.81 137 LEU A C 1
ATOM 1067 O O . LEU A 1 137 ? 16.094 -6.799 0.863 1.00 52.81 137 LEU A O 1
#